Protein AF-A0AB74E0P4-F1 (afdb_monomer)

Radius of gyration: 15.93 Å; Cα contacts (8 Å, |Δi|>4): 26; chains: 1; bounding box: 36×16×38 Å

pLDDT: mean 94.27, std 5.73, range [70.12, 98.38]

Sequence (38 aa):
MKSKYEPLFDKVELPNGEELRNRFVLAPLTHISSNDDG

Structure (mmCIF, N/CA/C/O backbone):
data_AF-A0AB74E0P4-F1
#
_entry.id   AF-A0AB74E0P4-F1
#
loop_
_atom_site.group_PDB
_atom_site.id
_atom_site.type_symbol
_atom_site.label_atom_id
_atom_site.label_alt_id
_atom_site.label_comp_id
_atom_site.label_asym_id
_atom_site.label_entity_id
_atom_site.label_seq_id
_atom_site.pdbx_PDB_ins_code
_atom_site.Cartn_x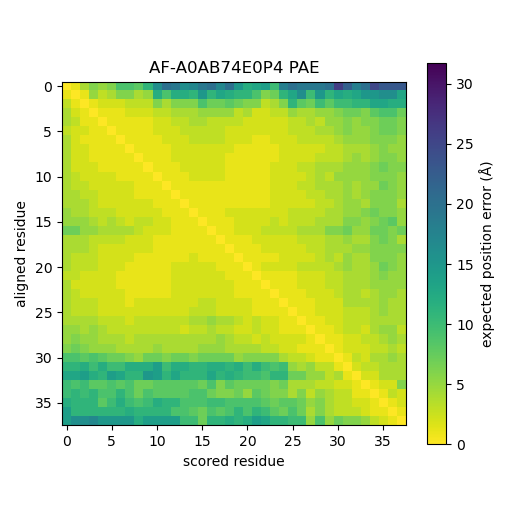
_atom_site.Cartn_y
_atom_site.Cartn_z
_atom_site.occupancy
_atom_site.B_iso_or_equiv
_atom_site.auth_seq_id
_atom_site.auth_comp_id
_atom_site.auth_asym_id
_atom_site.auth_atom_id
_atom_site.pdbx_PDB_model_num
ATOM 1 N N . MET A 1 1 ? -0.937 1.071 2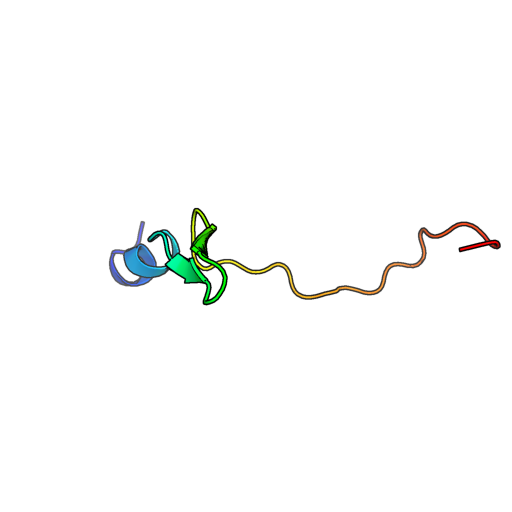3.064 1.00 70.12 1 MET A N 1
ATOM 2 C CA . MET A 1 1 ? -1.162 1.622 21.706 1.00 70.12 1 MET A CA 1
ATOM 3 C C . MET A 1 1 ? -2.197 2.739 21.815 1.00 70.12 1 MET A C 1
ATOM 5 O O . MET A 1 1 ? -3.048 2.629 22.687 1.00 70.12 1 MET A O 1
ATOM 9 N N . LYS A 1 2 ? -2.123 3.839 21.047 1.00 88.19 2 LYS A N 1
ATOM 10 C CA . LYS A 1 2 ? -3.184 4.871 21.112 1.00 88.19 2 LYS A CA 1
ATOM 11 C C . LYS A 1 2 ? -4.397 4.360 20.324 1.00 88.19 2 LYS A C 1
ATOM 13 O O . LYS A 1 2 ? -4.229 4.086 19.140 1.00 88.19 2 LYS A O 1
ATOM 18 N N . SER A 1 3 ? -5.578 4.286 20.948 1.00 91.50 3 SER A N 1
ATOM 19 C CA . SER A 1 3 ? -6.794 3.714 20.328 1.00 91.50 3 SER A CA 1
ATOM 20 C C . SER A 1 3 ? -7.159 4.368 18.986 1.00 91.50 3 SER A C 1
ATOM 22 O O . SER A 1 3 ? -7.557 3.694 18.047 1.00 91.50 3 SER A O 1
ATOM 24 N N . LYS A 1 4 ? -6.847 5.658 18.802 1.00 96.00 4 LYS A N 1
ATOM 25 C CA . LYS A 1 4 ? -7.040 6.361 17.520 1.00 96.00 4 LYS A CA 1
ATOM 26 C C . LYS A 1 4 ? -6.359 5.725 16.291 1.00 96.00 4 LYS A C 1
ATOM 28 O O . LYS A 1 4 ? -6.671 6.121 15.176 1.00 96.00 4 LYS A O 1
ATOM 33 N N . TYR A 1 5 ? -5.383 4.833 16.478 1.00 96.31 5 TYR A N 1
ATOM 34 C CA . TYR A 1 5 ? -4.665 4.166 15.386 1.00 96.31 5 TYR A CA 1
ATOM 35 C C . TYR A 1 5 ? -5.132 2.731 15.128 1.00 96.31 5 TYR A C 1
ATOM 37 O O . TYR A 1 5 ? -4.650 2.121 14.179 1.00 96.31 5 TYR A O 1
ATOM 45 N N . GLU A 1 6 ? -6.041 2.191 15.942 1.00 95.88 6 GLU A N 1
ATOM 46 C CA . GLU A 1 6 ? -6.579 0.833 15.773 1.00 95.88 6 GLU A CA 1
ATOM 47 C C . GLU A 1 6 ? -7.119 0.581 14.353 1.00 95.88 6 GLU A C 1
ATOM 49 O O . GLU A 1 6 ? -6.732 -0.437 13.779 1.00 95.88 6 GLU A O 1
ATOM 54 N N . PRO A 1 7 ? -7.831 1.530 13.698 1.00 96.31 7 PRO A N 1
ATOM 55 C CA . PRO A 1 7 ? -8.349 1.300 12.348 1.00 96.31 7 PRO A CA 1
ATOM 56 C C . PRO A 1 7 ? -7.288 1.043 11.266 1.00 96.31 7 PRO A C 1
ATOM 58 O O . PRO A 1 7 ? -7.602 0.510 10.203 1.00 96.31 7 PRO A O 1
ATOM 61 N N 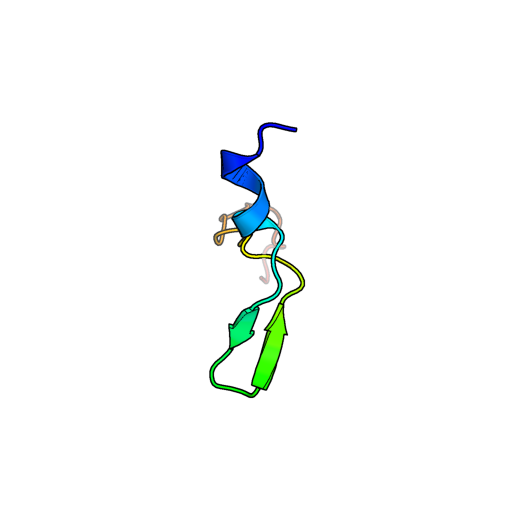. LEU A 1 8 ? -6.022 1.419 11.498 1.00 96.88 8 LEU A N 1
ATOM 62 C CA . LEU A 1 8 ? -4.931 1.164 10.546 1.00 96.88 8 LEU A CA 1
ATOM 63 C C . LEU A 1 8 ? -4.594 -0.330 10.422 1.00 96.88 8 LEU A C 1
ATOM 65 O O . LEU A 1 8 ? -3.994 -0.733 9.427 1.00 96.88 8 LEU A O 1
ATOM 69 N N . PHE A 1 9 ? -4.970 -1.139 11.413 1.00 96.75 9 PHE A N 1
ATOM 70 C CA . PHE A 1 9 ? -4.697 -2.577 11.470 1.00 96.75 9 PHE A CA 1
ATOM 71 C C . PHE A 1 9 ? -5.901 -3.427 11.051 1.00 96.75 9 PHE A C 1
ATOM 73 O O . PHE A 1 9 ? -5.775 -4.646 10.973 1.00 96.75 9 PHE A O 1
ATOM 80 N N . ASP A 1 10 ? -7.039 -2.796 10.756 1.00 97.31 10 ASP A N 1
ATOM 81 C CA . ASP A 1 10 ? -8.210 -3.485 10.225 1.00 97.31 10 ASP A CA 1
ATOM 82 C C . ASP A 1 10 ? -7.926 -4.044 8.831 1.00 97.31 10 ASP A C 1
ATOM 84 O O . ASP A 1 10 ? -7.240 -3.419 8.012 1.00 97.31 10 ASP A O 1
ATOM 88 N N . LYS A 1 11 ? -8.529 -5.195 8.541 1.00 98.06 11 LYS A N 1
ATOM 89 C CA . LYS A 1 11 ? -8.541 -5.773 7.199 1.00 98.06 11 LYS A CA 1
ATOM 90 C C . LYS A 1 11 ? -9.301 -4.878 6.219 1.00 98.06 11 LYS A C 1
ATOM 92 O O . LYS A 1 11 ? -10.234 -4.169 6.603 1.00 98.06 11 LYS A O 1
ATOM 97 N N . VAL A 1 12 ? -8.922 -4.938 4.946 1.00 97.69 12 VAL A N 1
ATOM 98 C CA . VAL A 1 12 ? -9.629 -4.256 3.855 1.00 97.69 12 VAL A CA 1
ATOM 99 C C . VAL A 1 12 ? -9.674 -5.148 2.620 1.00 97.69 12 VAL A C 1
ATOM 101 O O . VAL A 1 12 ? -8.659 -5.725 2.234 1.00 97.69 12 VAL A O 1
ATOM 104 N N . GLU A 1 13 ? -10.854 -5.262 2.019 1.00 98.31 13 GLU A N 1
ATOM 105 C CA . GLU A 1 13 ? -11.065 -5.970 0.758 1.00 98.31 13 GLU A CA 1
ATOM 106 C C . GLU A 1 13 ? -10.871 -5.002 -0.413 1.00 98.31 13 GLU A C 1
ATOM 108 O O . GLU A 1 13 ? -11.374 -3.873 -0.408 1.00 98.31 13 GLU A O 1
ATOM 113 N N . LEU A 1 14 ? -10.097 -5.429 -1.404 1.00 97.81 14 LEU A N 1
ATOM 114 C CA . LEU A 1 14 ? -9.855 -4.687 -2.634 1.00 97.81 14 LEU A CA 1
ATOM 115 C C . LEU A 1 14 ? -10.948 -4.997 -3.676 1.00 97.81 14 LEU A C 1
ATOM 117 O O . LEU A 1 14 ? -11.596 -6.036 -3.595 1.00 97.81 14 LEU A O 1
ATOM 121 N N . PRO A 1 15 ? -11.146 -4.154 -4.711 1.00 98.38 15 PRO A N 1
ATOM 122 C CA . PRO A 1 15 ? -12.194 -4.374 -5.719 1.00 98.38 15 PRO A CA 1
ATOM 123 C C . PRO A 1 15 ? -12.101 -5.699 -6.492 1.00 98.38 15 PRO A C 1
ATOM 125 O O . PRO A 1 15 ? -13.062 -6.104 -7.138 1.00 98.38 15 PRO A O 1
ATOM 128 N N . ASN A 1 16 ? -10.941 -6.354 -6.464 1.00 97.62 16 ASN A N 1
ATOM 129 C CA . ASN A 1 16 ? -10.703 -7.662 -7.070 1.00 97.62 16 ASN A CA 1
ATOM 130 C C . ASN A 1 16 ? -10.971 -8.843 -6.113 1.00 97.62 16 ASN A C 1
ATOM 132 O O . ASN A 1 16 ? -10.709 -9.979 -6.497 1.00 97.62 16 ASN A O 1
ATOM 136 N N . GLY A 1 17 ? -11.464 -8.593 -4.89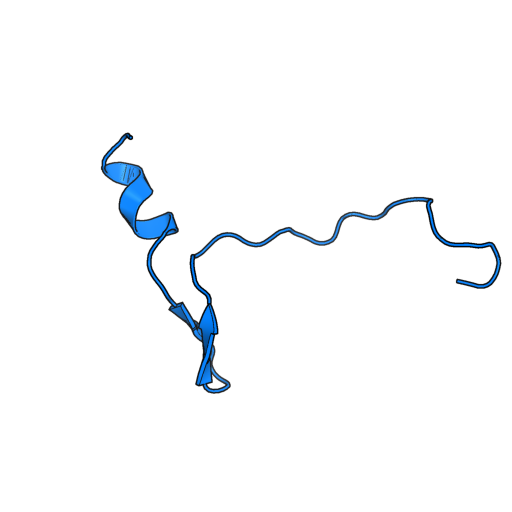6 1.00 97.88 17 GLY A N 1
ATOM 137 C CA . GLY A 1 17 ? -11.758 -9.612 -3.883 1.00 97.88 17 GLY A CA 1
ATOM 138 C C . GLY A 1 17 ? -10.560 -10.045 -3.030 1.00 97.88 17 GLY A C 1
ATOM 139 O O . GLY A 1 17 ? -10.710 -10.905 -2.167 1.00 97.88 17 GLY A O 1
ATOM 140 N N . GLU A 1 18 ? -9.370 -9.472 -3.242 1.00 97.94 18 GLU A N 1
ATOM 141 C CA . GLU A 1 18 ? -8.195 -9.753 -2.405 1.00 97.94 18 GLU A CA 1
ATOM 142 C C . GLU A 1 18 ? -8.293 -9.034 -1.050 1.00 97.94 18 GLU A C 1
ATOM 144 O O . GLU A 1 18 ? -8.670 -7.862 -0.978 1.00 97.94 18 GLU A O 1
ATOM 149 N N . GLU A 1 19 ? -7.900 -9.714 0.030 1.00 98.19 19 GLU A N 1
ATOM 150 C CA . GLU A 1 19 ? -7.947 -9.176 1.394 1.00 98.19 19 GLU A CA 1
ATOM 151 C C . GLU A 1 19 ? -6.549 -8.758 1.880 1.00 98.19 19 GLU A C 1
ATOM 153 O O . GLU A 1 19 ? -5.625 -9.571 1.981 1.00 98.19 19 GLU A O 1
ATOM 158 N N . LEU A 1 20 ? -6.394 -7.487 2.263 1.00 97.88 20 LEU A N 1
ATOM 159 C CA . LEU A 1 20 ? -5.194 -6.997 2.938 1.00 97.88 20 LEU A CA 1
ATOM 160 C C . LEU A 1 20 ? -5.349 -7.110 4.453 1.00 97.88 20 LEU A C 1
ATOM 162 O O . LEU A 1 20 ? -6.393 -6.803 5.025 1.00 97.88 20 LEU A O 1
ATOM 166 N N . ARG A 1 21 ? -4.262 -7.494 5.128 1.00 97.94 21 ARG A N 1
ATOM 167 C CA . ARG A 1 21 ? -4.238 -7.699 6.588 1.00 97.94 21 ARG A CA 1
ATOM 168 C C . ARG A 1 21 ? -4.299 -6.404 7.397 1.00 97.94 21 ARG A C 1
ATOM 17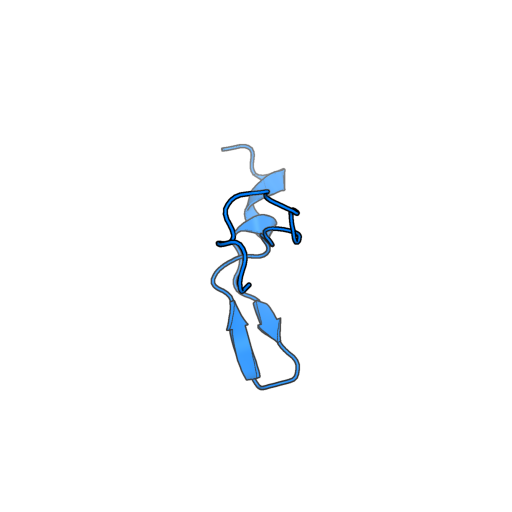0 O O . ARG A 1 21 ? -4.468 -6.475 8.607 1.00 97.94 21 ARG A O 1
ATOM 177 N N . ASN A 1 22 ? -4.043 -5.266 6.760 1.00 97.69 22 ASN A N 1
ATOM 178 C CA . ASN A 1 22 ? -4.021 -3.939 7.363 1.00 97.69 22 ASN A CA 1
ATOM 179 C C . ASN A 1 22 ? -4.060 -2.868 6.259 1.00 97.69 22 ASN A C 1
ATOM 181 O O . ASN A 1 22 ? -4.032 -3.182 5.068 1.00 97.69 22 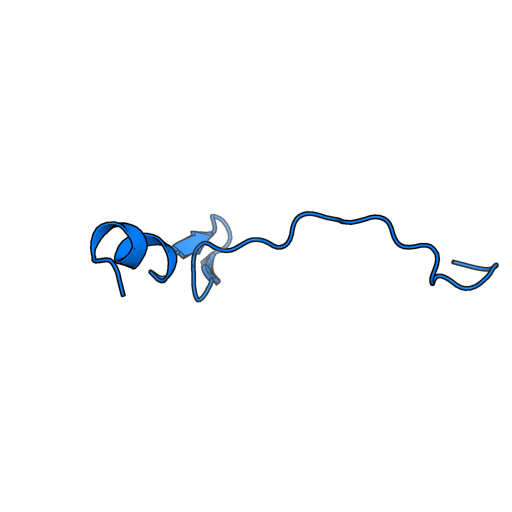ASN A O 1
ATOM 185 N N . ARG A 1 23 ? -4.083 -1.596 6.665 1.00 97.25 23 ARG A N 1
ATOM 186 C CA . ARG A 1 23 ? -4.155 -0.433 5.769 1.00 97.25 23 ARG A CA 1
ATOM 187 C C . ARG A 1 23 ? -2.794 0.224 5.503 1.00 97.25 23 ARG A C 1
ATOM 189 O O . ARG A 1 23 ? -2.753 1.370 5.056 1.00 97.25 23 ARG A O 1
ATOM 196 N N . PHE A 1 24 ? -1.683 -0.453 5.801 1.00 97.38 24 PHE A N 1
ATOM 197 C CA . PHE A 1 24 ? -0.343 0.058 5.513 1.00 97.38 24 PHE A CA 1
ATOM 198 C C . PHE A 1 24 ? 0.077 -0.310 4.093 1.00 97.38 24 PHE A C 1
ATOM 200 O O . PHE A 1 24 ? -0.014 -1.461 3.674 1.00 97.38 24 PHE A O 1
ATOM 207 N N . VAL A 1 25 ? 0.604 0.677 3.374 1.00 96.94 25 VAL A N 1
ATOM 208 C CA . VAL A 1 25 ? 1.179 0.497 2.042 1.00 96.94 25 VAL A CA 1
ATOM 209 C C . VAL A 1 25 ? 2.608 1.015 2.0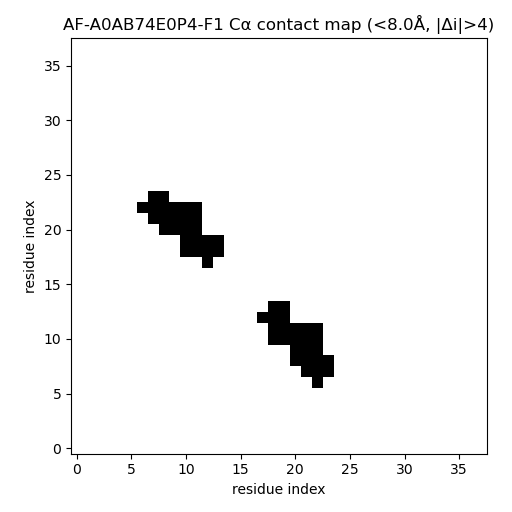79 1.00 96.94 25 VAL A C 1
ATOM 211 O O .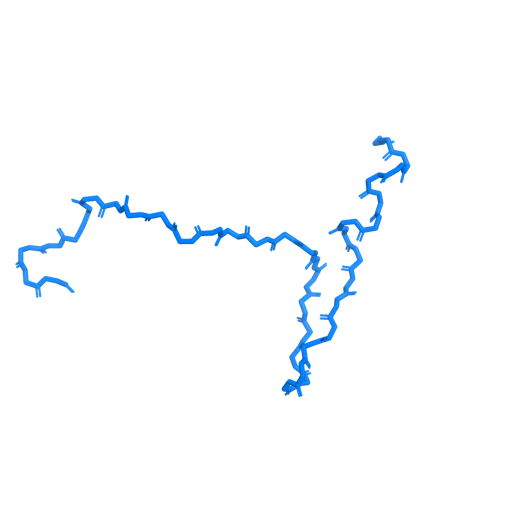 VAL A 1 25 ? 2.847 2.160 2.467 1.00 96.94 25 VAL A O 1
ATOM 214 N N . LEU A 1 26 ? 3.562 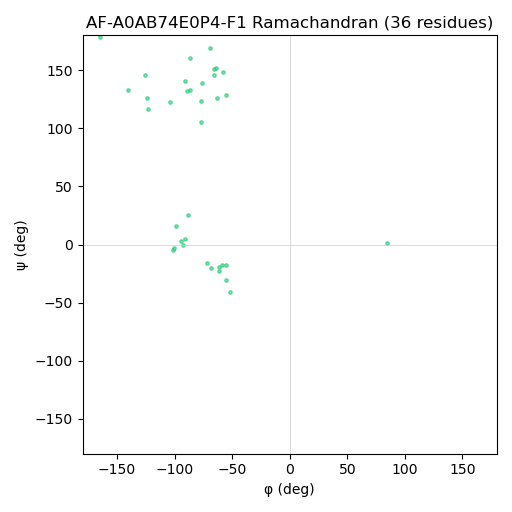0.178 1.669 1.00 96.31 26 LEU A N 1
ATOM 215 C CA . LEU A 1 26 ? 4.901 0.649 1.341 1.00 96.31 26 LEU A CA 1
ATOM 216 C C . LEU A 1 26 ? 4.819 1.308 -0.034 1.00 96.31 26 LEU A C 1
ATOM 218 O O . LEU A 1 26 ? 4.662 0.625 -1.045 1.00 96.31 26 LEU A O 1
ATOM 222 N N . ALA A 1 27 ? 4.869 2.638 -0.059 1.00 96.38 27 ALA A N 1
ATOM 223 C CA . ALA A 1 27 ? 4.943 3.364 -1.317 1.00 96.38 27 ALA A CA 1
ATOM 224 C C . ALA A 1 27 ? 6.192 2.917 -2.104 1.00 96.38 27 ALA A C 1
ATOM 226 O O . ALA A 1 27 ? 7.201 2.574 -1.483 1.00 96.38 27 ALA A O 1
ATOM 227 N N . PRO A 1 28 ? 6.155 2.922 -3.447 1.00 95.31 28 PRO A N 1
ATOM 228 C CA . PRO A 1 28 ? 7.338 2.649 -4.249 1.00 95.31 28 PRO A CA 1
ATOM 229 C C . PRO A 1 28 ? 8.484 3.593 -3.871 1.00 95.31 28 PRO A C 1
ATOM 231 O O . PRO A 1 28 ? 8.310 4.812 -3.835 1.00 95.31 28 PRO A O 1
ATOM 234 N N . LEU A 1 29 ? 9.653 3.020 -3.595 1.00 95.44 29 LEU A N 1
ATOM 235 C CA . LEU A 1 29 ? 10.877 3.749 -3.284 1.00 95.44 29 LEU A CA 1
ATOM 236 C C . LEU A 1 29 ? 11.950 3.313 -4.276 1.00 95.44 29 LEU A C 1
ATOM 238 O O . LEU A 1 29 ? 12.337 2.145 -4.294 1.00 95.44 29 LEU A O 1
ATOM 242 N N . THR A 1 30 ? 12.429 4.244 -5.099 1.00 93.00 30 THR A N 1
ATOM 243 C CA . THR A 1 30 ? 13.549 3.973 -6.002 1.00 93.00 30 THR A CA 1
ATOM 244 C C . THR A 1 30 ? 14.791 3.654 -5.182 1.00 93.00 30 THR A C 1
ATOM 246 O O . THR A 1 30 ? 15.205 4.446 -4.334 1.00 93.00 30 THR A O 1
ATOM 249 N N . HIS A 1 31 ? 15.403 2.509 -5.464 1.00 90.69 31 HIS A N 1
ATOM 250 C CA . HIS A 1 31 ? 16.664 2.098 -4.872 1.00 90.69 31 HIS A CA 1
ATOM 251 C C . HIS A 1 31 ? 17.662 1.763 -5.983 1.00 90.69 31 HIS A C 1
ATOM 253 O O . HIS A 1 31 ? 17.274 1.264 -7.035 1.00 90.69 31 HIS A O 1
ATOM 259 N N . ILE A 1 32 ? 18.947 2.039 -5.755 1.00 87.69 32 ILE A N 1
ATOM 260 C CA . ILE A 1 32 ? 20.018 1.855 -6.752 1.00 87.69 32 ILE A CA 1
ATOM 261 C C . ILE A 1 32 ? 20.622 0.440 -6.725 1.00 87.69 32 ILE A C 1
ATOM 263 O O . ILE A 1 32 ? 21.784 0.260 -7.061 1.00 87.69 32 ILE A O 1
ATOM 267 N N . SER A 1 33 ? 19.869 -0.560 -6.257 1.00 90.06 33 SER A N 1
ATOM 268 C CA . SER A 1 33 ? 20.374 -1.931 -6.064 1.00 90.06 33 SER A CA 1
ATOM 269 C C . SER A 1 33 ? 20.128 -2.872 -7.234 1.00 90.06 33 SER A C 1
ATOM 271 O O . SER A 1 33 ? 20.389 -4.064 -7.095 1.00 90.06 33 SER A O 1
ATOM 273 N N . SER A 1 34 ? 19.554 -2.386 -8.329 1.00 92.50 34 SER A N 1
ATOM 274 C CA . SER A 1 34 ? 19.459 -3.193 -9.540 1.00 92.50 34 SER A CA 1
ATOM 275 C C . SER A 1 34 ? 20.855 -3.458 -10.093 1.00 92.50 34 SER A C 1
ATOM 277 O O . SER A 1 34 ? 21.767 -2.648 -9.912 1.00 92.50 34 SER A O 1
ATOM 279 N N . ASN A 1 35 ? 21.009 -4.593 -10.765 1.00 92.31 35 ASN A N 1
ATOM 280 C CA . ASN A 1 35 ? 22.187 -4.834 -11.582 1.00 92.31 35 ASN A CA 1
ATOM 281 C C . ASN A 1 35 ? 22.149 -3.915 -12.816 1.00 92.31 35 ASN A C 1
ATOM 283 O O . ASN A 1 35 ? 21.124 -3.295 -13.114 1.00 92.31 35 ASN A O 1
ATOM 287 N N . ASP A 1 36 ? 23.256 -3.849 -13.555 1.00 91.00 36 ASP A N 1
ATOM 288 C CA . ASP A 1 36 ? 23.356 -3.019 -14.764 1.00 91.00 36 ASP A CA 1
ATOM 289 C C . ASP A 1 36 ? 22.360 -3.428 -15.869 1.00 91.00 36 ASP A C 1
ATOM 291 O O . ASP A 1 36 ? 22.029 -2.614 -16.731 1.00 91.00 36 ASP A O 1
ATOM 295 N N . ASP A 1 37 ? 21.870 -4.671 -15.856 1.00 91.81 37 ASP A N 1
ATOM 296 C CA . ASP A 1 37 ? 20.893 -5.212 -16.805 1.00 91.81 37 ASP A CA 1
ATOM 297 C C . ASP A 1 37 ? 19.424 -5.091 -16.357 1.00 91.81 37 ASP A C 1
ATOM 299 O O . ASP A 1 37 ? 18.530 -5.425 -17.139 1.00 91.81 37 ASP A O 1
ATOM 303 N N . GLY A 1 38 ? 19.167 -4.533 -15.167 1.00 77.38 38 GLY A N 1
ATOM 304 C CA . GLY A 1 38 ? 17.821 -4.292 -14.626 1.00 77.38 38 GLY A CA 1
ATOM 305 C C . GLY A 1 38 ? 17.217 -5.487 -13.904 1.00 77.38 38 GLY A C 1
ATOM 306 O O . GLY A 1 38 ? 15.984 -5.659 -14.035 1.00 77.38 38 GLY A O 1
#

Nearest PDB structures (foldseek):
  8i9v-assembly1_CC  TM=3.519E-01  e=9.295E+00  Thermochaetoides thermophila DSM 1495

Solvent-accessible surface area (backbone atoms only — not comparable to full-atom values): 2746 Å² total; per-residue (Å²): 132,67,73,94,54,54,74,49,56,40,66,45,75,44,100,85,72,50,75,39,78,35,68,79,73,87,72,93,73,94,68,90,79,61,59,99,91,104

Organism: Staphylococcus aureus (NCBI:txid1280)

Mean predicted aligned error: 4.38 Å

Secondary structure (DSSP, 8-state):
--GGGGGGGS-EE-TTSPEESSS--------S-S-TT-

InterPro domains:
  IPR013785 Aldolase-type TIM barrel [G3DSA:3.20.20.70] (1-38)

Foldseek 3Di:
DPPVCVQQQDWDADPVRDIDRGNDDDDDDDDPPDDPVD